Protein AF-A0A6J5CPF2-F1 (afdb_monomer_lite)

InterPro domains:
  IPR015034 Basophilic leukemia-expressed protein Bles03-like [PF08939] (6-82)
  IPR015034 Basophilic leukemia-expressed protein Bles03-like [PTHR31977] (6-95)
  IPR023398 Translation Initiation factor eIF- 4e-like [G3DSA:3.30.760.10] (4-99)
  IPR023398 Translation Initiation fa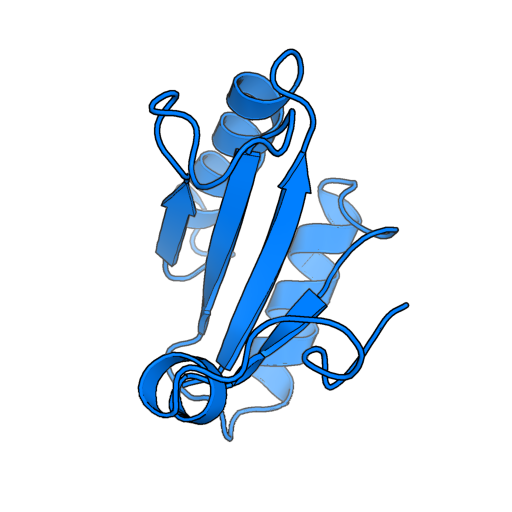ctor eIF- 4e-like [SSF55418] (6-98)

Foldseek 3Di:
DKKWKFWFAPVCQVVLVVLVVVCCVVVLAPDKDKDDPPDDPPDGTIIIIGDDPDPVPPVNVVSNQVSCVVSPRPQAIFMADVVCVVVVPDDDPRGPDHD

Structure (mmCIF, N/CA/C/O backbone):
data_AF-A0A6J5CPF2-F1
#
_entry.id   AF-A0A6J5CPF2-F1
#
loop_
_atom_site.group_PDB
_atom_site.id
_atom_site.type_symbol
_atom_site.label_atom_id
_atom_site.label_alt_id
_atom_site.label_comp_id
_atom_site.label_asym_id
_atom_site.label_entity_id
_atom_site.label_seq_id
_atom_site.pdbx_PDB_ins_code
_atom_site.Cartn_x
_atom_site.Cartn_y
_atom_site.Cartn_z
_atom_site.occupancy
_atom_site.B_iso_or_equiv
_atom_site.auth_seq_id
_atom_site.auth_comp_id
_atom_site.auth_asym_id
_atom_site.auth_atom_id
_atom_site.pdbx_PDB_model_num
ATOM 1 N N . MET A 1 1 ? -5.882 -15.002 0.592 1.00 55.62 1 MET A N 1
ATOM 2 C CA . MET A 1 1 ? -5.366 -13.653 0.888 1.00 55.62 1 MET A CA 1
ATOM 3 C C . MET A 1 1 ? -5.163 -12.940 -0.446 1.00 55.62 1 MET A C 1
ATOM 5 O O . MET A 1 1 ? -4.813 -13.585 -1.436 1.00 55.62 1 MET A O 1
ATOM 9 N N . ARG A 1 2 ? -5.628 -11.693 -0.535 1.00 64.94 2 ARG A N 1
ATOM 10 C CA . ARG A 1 2 ? -5.565 -10.850 -1.735 1.00 64.94 2 ARG A CA 1
ATOM 11 C C . ARG A 1 2 ? -4.740 -9.633 -1.354 1.00 64.94 2 ARG A C 1
ATOM 13 O O . ARG A 1 2 ? -4.979 -9.046 -0.301 1.00 64.94 2 ARG A O 1
ATOM 20 N N . GLN A 1 3 ? -3.792 -9.280 -2.207 1.00 71.81 3 GLN A N 1
ATOM 21 C CA . GLN A 1 3 ? -2.935 -8.120 -2.016 1.00 71.81 3 GLN A CA 1
ATOM 22 C C . GLN A 1 3 ? -3.220 -7.088 -3.105 1.00 71.81 3 GLN A C 1
ATOM 24 O O . GLN A 1 3 ? -3.323 -7.433 -4.288 1.00 71.81 3 GLN A O 1
ATOM 29 N N . ALA A 1 4 ? -3.365 -5.831 -2.690 1.00 78.44 4 ALA A N 1
ATOM 30 C CA . ALA A 1 4 ? -3.342 -4.691 -3.593 1.00 78.44 4 ALA A CA 1
ATOM 31 C C . ALA A 1 4 ? -1.882 -4.264 -3.764 1.00 78.44 4 ALA A C 1
ATOM 33 O O . ALA A 1 4 ? -1.204 -3.963 -2.782 1.00 78.44 4 ALA A O 1
ATOM 34 N N . CYS A 1 5 ? -1.388 -4.285 -4.997 1.00 81.75 5 CYS A N 1
ATOM 35 C CA . CYS A 1 5 ? -0.034 -3.876 -5.337 1.00 81.75 5 CYS A CA 1
ATOM 36 C C . CYS A 1 5 ? -0.075 -2.502 -5.998 1.00 81.75 5 CYS A C 1
ATOM 38 O O . CYS A 1 5 ? -0.766 -2.319 -7.000 1.00 81.75 5 CYS A O 1
ATOM 40 N N . ILE A 1 6 ? 0.687 -1.572 -5.436 1.00 84.00 6 ILE A N 1
ATOM 41 C CA . ILE A 1 6 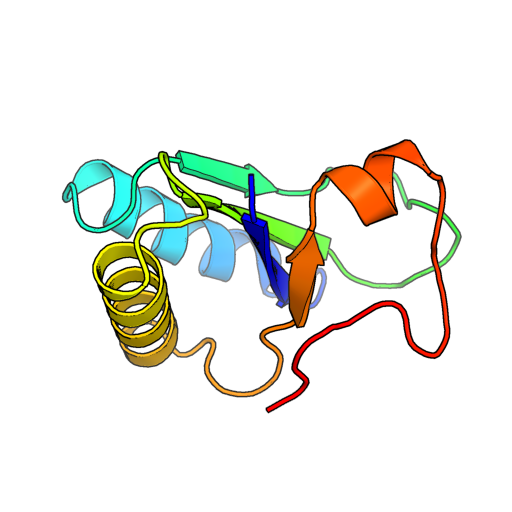? 0.914 -0.230 -5.961 1.00 84.00 6 ILE A CA 1
ATOM 42 C C . ILE A 1 6 ? 2.325 -0.217 -6.534 1.00 84.00 6 ILE A C 1
ATOM 44 O O . ILE A 1 6 ? 3.275 -0.582 -5.836 1.00 84.00 6 ILE A O 1
ATOM 48 N N . PHE A 1 7 ? 2.458 0.193 -7.789 1.00 83.25 7 PHE A N 1
ATOM 49 C CA . PHE A 1 7 ? 3.752 0.418 -8.417 1.00 83.25 7 PHE A CA 1
ATOM 50 C C . PHE A 1 7 ? 4.114 1.891 -8.285 1.00 83.25 7 PHE A C 1
ATOM 52 O O . PHE A 1 7 ? 3.296 2.768 -8.544 1.00 83.25 7 PHE A O 1
ATOM 59 N N . VAL A 1 8 ? 5.328 2.156 -7.815 1.00 84.06 8 VAL A N 1
ATOM 60 C CA . VAL A 1 8 ? 5.835 3.514 -7.615 1.00 84.06 8 VAL A CA 1
ATOM 61 C C . VAL A 1 8 ? 7.249 3.620 -8.157 1.00 84.06 8 VAL A C 1
ATOM 63 O O . VAL A 1 8 ? 8.009 2.645 -8.175 1.00 84.06 8 VAL A O 1
ATOM 66 N N . SER A 1 9 ? 7.608 4.808 -8.627 1.00 84.19 9 SER A N 1
ATOM 67 C CA . SER A 1 9 ? 8.975 5.097 -9.043 1.00 84.19 9 SER A CA 1
ATOM 68 C C . SER A 1 9 ? 9.918 5.056 -7.828 1.00 84.19 9 SER A C 1
ATOM 70 O O . SER A 1 9 ? 9.489 5.155 -6.678 1.00 84.19 9 SER A O 1
ATOM 72 N N . SER A 1 10 ? 11.224 4.921 -8.063 1.00 82.81 10 SER A N 1
ATOM 73 C CA . SER A 1 10 ? 12.212 4.984 -6.976 1.00 82.81 10 SER A CA 1
ATOM 74 C C . SER A 1 10 ? 12.365 6.375 -6.362 1.00 82.81 10 SER A C 1
ATOM 76 O O . SER A 1 10 ? 12.871 6.464 -5.252 1.00 82.81 10 SER A O 1
ATOM 78 N N . THR A 1 11 ? 11.947 7.444 -7.045 1.00 85.12 11 THR A N 1
ATOM 79 C CA . THR A 1 11 ? 11.992 8.805 -6.483 1.00 85.12 11 THR A CA 1
ATOM 80 C C . THR A 1 11 ? 10.824 9.071 -5.545 1.00 85.12 11 THR A C 1
ATOM 82 O O . THR A 1 11 ? 10.979 9.817 -4.585 1.00 85.12 11 THR A O 1
ATOM 85 N N . ASP A 1 12 ? 9.682 8.426 -5.791 1.00 87.75 12 ASP A N 1
ATOM 86 C CA . ASP A 1 12 ? 8.429 8.732 -5.094 1.00 87.75 12 ASP A CA 1
ATOM 87 C C . ASP A 1 12 ? 8.093 7.685 -4.018 1.00 87.75 12 ASP A C 1
ATOM 89 O O . ASP A 1 12 ? 7.100 7.820 -3.303 1.00 87.75 12 ASP A O 1
ATOM 93 N N . VAL A 1 13 ? 8.902 6.620 -3.897 1.00 88.44 13 VAL A N 1
ATOM 94 C CA . VAL A 1 13 ? 8.629 5.486 -2.998 1.00 88.44 13 VAL A CA 1
ATOM 95 C C . VAL A 1 13 ? 8.534 5.903 -1.534 1.00 88.44 13 VAL A C 1
ATOM 97 O O . VAL A 1 13 ? 7.647 5.416 -0.838 1.00 88.44 13 VAL A O 1
ATOM 100 N N . ASP A 1 14 ? 9.390 6.814 -1.071 1.00 90.75 14 ASP A N 1
ATOM 101 C CA . ASP A 1 14 ? 9.408 7.239 0.332 1.00 90.75 14 ASP A CA 1
ATOM 102 C C . ASP A 1 14 ? 8.171 8.078 0.677 1.00 90.75 14 ASP A C 1
ATOM 104 O O . ASP A 1 14 ? 7.536 7.865 1.712 1.00 90.75 14 ASP A O 1
ATOM 108 N N . GLU A 1 15 ? 7.765 8.981 -0.221 1.00 92.38 15 GLU A N 1
ATOM 109 C CA . GLU A 1 15 ? 6.529 9.754 -0.066 1.00 92.38 15 GLU A CA 1
ATOM 110 C C . GLU A 1 15 ? 5.302 8.833 -0.109 1.00 92.38 15 GLU A C 1
ATOM 112 O O . GLU A 1 15 ? 4.403 8.928 0.732 1.00 92.38 15 GLU A O 1
ATOM 117 N N . ALA A 1 16 ? 5.271 7.905 -1.068 1.00 91.62 16 ALA A N 1
ATOM 118 C CA . ALA A 1 16 ? 4.194 6.936 -1.193 1.00 91.62 16 ALA A CA 1
ATOM 119 C C . ALA A 1 16 ? 4.093 6.033 0.045 1.00 91.62 16 ALA A C 1
ATOM 121 O O . ALA A 1 16 ? 2.992 5.780 0.539 1.00 91.62 16 ALA A O 1
ATOM 122 N N . TRP A 1 17 ? 5.232 5.578 0.570 1.00 93.06 17 TRP A N 1
ATOM 123 C CA . TRP A 1 17 ? 5.290 4.780 1.786 1.00 93.06 17 TRP A CA 1
ATOM 124 C C . TRP A 1 17 ? 4.788 5.566 2.994 1.00 93.06 17 TRP A C 1
ATOM 126 O O . TRP A 1 17 ? 3.955 5.038 3.721 1.00 93.06 17 TRP A O 1
ATOM 136 N N . SER A 1 18 ? 5.195 6.830 3.150 1.00 94.56 18 SER A N 1
ATOM 137 C CA . SER A 1 18 ? 4.732 7.711 4.232 1.00 94.56 18 SER A CA 1
ATOM 138 C C . SER A 1 18 ? 3.202 7.864 4.257 1.00 94.56 18 SER A C 1
ATOM 140 O O . SER A 1 18 ? 2.567 7.761 5.308 1.00 94.56 18 SER A O 1
ATOM 142 N N . LYS A 1 19 ? 2.570 8.011 3.083 1.00 94.19 19 LYS A N 1
ATOM 143 C CA . LYS A 1 19 ? 1.099 8.049 2.961 1.00 94.19 19 LYS A CA 1
ATOM 144 C C . LYS A 1 19 ? 0.448 6.742 3.416 1.00 94.19 19 LYS A C 1
ATOM 146 O O . LYS A 1 19 ? -0.551 6.760 4.134 1.00 94.19 19 LYS A O 1
ATOM 151 N N . VAL A 1 20 ? 1.003 5.605 2.994 1.00 92.31 20 VAL A N 1
ATOM 152 C CA . VAL A 1 20 ? 0.470 4.279 3.341 1.00 92.31 20 VAL A CA 1
ATOM 153 C C . VAL A 1 20 ? 0.685 3.966 4.822 1.00 92.31 20 VAL A C 1
ATOM 155 O O . VAL A 1 20 ? -0.240 3.476 5.466 1.00 92.31 20 VAL A O 1
ATOM 158 N N . SER A 1 21 ? 1.857 4.270 5.384 1.00 93.38 21 SER A N 1
ATOM 159 C CA . SER A 1 21 ? 2.143 4.060 6.805 1.00 93.38 21 SER A CA 1
ATOM 160 C C . SER A 1 21 ? 1.257 4.935 7.685 1.00 93.38 21 SER A C 1
ATOM 162 O O . SER A 1 21 ? 0.656 4.414 8.618 1.00 93.38 21 SER A O 1
ATOM 164 N N . GLY A 1 22 ? 1.060 6.210 7.331 1.00 94.94 22 GLY A N 1
ATOM 165 C CA . GLY A 1 22 ? 0.128 7.085 8.046 1.00 94.94 22 GLY A CA 1
ATOM 166 C C . GLY A 1 22 ? -1.314 6.564 8.019 1.00 94.94 22 GLY A C 1
ATOM 167 O O . GLY A 1 22 ? -2.019 6.607 9.024 1.00 94.94 22 GLY A O 1
ATOM 168 N N . ALA A 1 23 ? -1.763 5.990 6.899 1.00 92.94 23 ALA A N 1
ATOM 169 C CA . ALA A 1 23 ? -3.082 5.357 6.824 1.00 92.94 23 ALA A CA 1
ATOM 170 C C . ALA A 1 23 ? -3.190 4.074 7.675 1.00 92.94 23 ALA A C 1
ATOM 172 O O . ALA A 1 23 ? -4.271 3.765 8.178 1.00 92.94 23 ALA A O 1
ATOM 173 N N . ILE A 1 24 ? -2.093 3.332 7.865 1.00 92.25 24 ILE A N 1
ATOM 174 C CA . ILE A 1 24 ? -2.044 2.192 8.797 1.00 92.25 24 ILE A CA 1
ATOM 175 C C . ILE A 1 24 ? -2.121 2.686 10.244 1.00 92.25 24 ILE A C 1
ATOM 177 O O . ILE A 1 24 ? -2.923 2.170 11.016 1.00 92.25 24 ILE A O 1
ATOM 181 N N . GLU A 1 25 ? -1.347 3.711 10.601 1.00 92.94 25 GLU A N 1
ATOM 182 C CA . GLU A 1 25 ? -1.351 4.314 11.942 1.00 92.94 25 GLU A CA 1
ATOM 183 C C . GLU A 1 25 ? -2.726 4.890 12.316 1.00 92.94 25 GLU A C 1
ATOM 185 O O . GLU A 1 25 ? -3.152 4.797 13.465 1.00 92.94 25 GLU A O 1
ATOM 190 N N . ASN A 1 26 ? -3.469 5.400 11.330 1.00 92.56 26 ASN A N 1
ATOM 191 C CA . ASN A 1 26 ? -4.842 5.883 11.491 1.00 92.56 26 ASN A CA 1
ATOM 192 C C . ASN A 1 26 ? -5.912 4.771 11.447 1.00 92.56 26 ASN A C 1
ATOM 194 O O . ASN A 1 26 ? -7.104 5.073 11.351 1.00 92.56 26 ASN A O 1
ATOM 198 N N . ASN A 1 27 ? -5.529 3.488 11.476 1.00 89.38 27 ASN A N 1
ATOM 199 C CA . ASN A 1 27 ? -6.428 2.330 11.358 1.00 89.38 27 ASN A CA 1
ATOM 200 C C . ASN A 1 27 ? -7.315 2.340 10.092 1.00 89.38 27 ASN A C 1
ATOM 202 O O . ASN A 1 27 ? -8.404 1.755 10.066 1.00 89.38 27 ASN A O 1
ATOM 206 N N . GLN A 1 28 ? -6.879 3.012 9.024 1.00 88.50 28 GLN A N 1
ATOM 207 C CA . GLN A 1 28 ? -7.576 3.018 7.735 1.00 88.50 28 GLN A CA 1
ATOM 208 C C . GLN A 1 28 ? -7.166 1.821 6.871 1.00 88.50 28 GLN A C 1
ATOM 210 O O . GLN A 1 28 ? -7.978 1.338 6.083 1.00 88.50 28 GLN A O 1
ATOM 215 N N . LEU A 1 29 ? -5.932 1.336 7.047 1.00 87.81 29 LEU A N 1
ATOM 216 C CA . LEU A 1 29 ? -5.371 0.139 6.419 1.00 87.81 29 LEU A CA 1
ATOM 217 C C . LEU A 1 29 ? -4.865 -0.833 7.494 1.00 87.81 29 LEU A C 1
ATOM 219 O O . LEU A 1 29 ? -4.490 -0.417 8.585 1.00 87.81 29 LEU A O 1
ATOM 223 N N . THR A 1 30 ? -4.828 -2.132 7.184 1.00 86.50 30 THR A N 1
ATOM 224 C CA . THR A 1 30 ? -4.418 -3.154 8.166 1.00 86.50 30 THR A CA 1
ATOM 225 C C . THR A 1 30 ? -2.904 -3.336 8.214 1.00 86.50 30 THR A C 1
ATOM 227 O O . THR A 1 30 ? -2.295 -3.242 9.275 1.00 86.50 30 THR A O 1
ATOM 230 N N . CYS A 1 31 ? -2.281 -3.645 7.076 1.00 87.75 31 CYS A N 1
ATOM 231 C CA . CYS A 1 31 ? -0.832 -3.777 6.986 1.00 87.75 31 CYS A CA 1
ATOM 232 C C . CYS A 1 31 ? -0.349 -3.645 5.542 1.00 87.75 31 CYS A C 1
ATOM 234 O O . CYS A 1 31 ? -1.080 -3.916 4.585 1.00 87.75 31 CYS A O 1
ATOM 236 N N . ALA A 1 32 ? 0.910 -3.245 5.385 1.00 90.31 32 ALA A N 1
ATOM 237 C CA . ALA A 1 32 ? 1.563 -3.145 4.092 1.00 90.31 32 ALA A CA 1
ATOM 238 C C . ALA A 1 32 ? 3.048 -3.499 4.194 1.00 90.31 32 ALA A C 1
ATOM 240 O O . ALA A 1 32 ? 3.637 -3.467 5.274 1.00 90.31 32 ALA A O 1
ATOM 241 N N . LYS A 1 33 ? 3.656 -3.824 3.054 1.00 90.19 33 LYS A N 1
ATOM 242 C CA . LYS A 1 33 ? 5.109 -3.955 2.910 1.00 90.19 33 LYS A CA 1
ATOM 243 C C . LYS A 1 33 ? 5.575 -3.266 1.635 1.00 90.19 33 LYS A C 1
ATOM 245 O O . LYS A 1 33 ? 4.865 -3.297 0.631 1.00 90.19 33 LYS A O 1
ATOM 250 N N . VAL A 1 34 ? 6.782 -2.721 1.658 1.00 90.00 34 VAL A N 1
ATOM 251 C CA . VAL A 1 34 ? 7.432 -2.101 0.499 1.00 90.00 34 VAL A CA 1
ATOM 252 C C . VAL A 1 34 ? 8.652 -2.919 0.079 1.00 90.00 34 VAL A C 1
ATOM 254 O O . VAL A 1 34 ? 9.350 -3.489 0.920 1.00 90.00 34 VAL A O 1
ATOM 257 N N . SER A 1 35 ? 8.891 -3.039 -1.226 1.00 85.50 35 SER A N 1
ATOM 258 C CA . SER A 1 35 ? 10.101 -3.681 -1.742 1.00 85.50 35 SER A CA 1
ATOM 259 C C . SER A 1 35 ? 11.341 -2.845 -1.435 1.00 85.50 35 SER A C 1
ATOM 261 O O . SER A 1 35 ? 11.349 -1.631 -1.642 1.00 85.50 35 SER A O 1
ATOM 263 N N . THR A 1 36 ? 12.413 -3.506 -1.006 1.00 78.50 36 THR A N 1
ATOM 264 C CA . THR A 1 36 ? 13.705 -2.860 -0.758 1.00 78.50 36 THR A CA 1
ATOM 265 C C . THR A 1 36 ? 14.374 -2.425 -2.065 1.00 78.50 36 THR A C 1
ATOM 267 O O . THR A 1 36 ? 14.025 -2.896 -3.146 1.00 78.50 36 THR A O 1
ATOM 270 N N . ALA A 1 37 ? 15.372 -1.542 -1.970 1.00 67.94 37 ALA A N 1
ATOM 271 C CA . ALA A 1 37 ? 16.147 -1.050 -3.116 1.00 67.94 37 ALA A CA 1
ATOM 272 C C . ALA A 1 37 ? 16.953 -2.139 -3.856 1.00 67.94 37 ALA A C 1
ATOM 274 O O . ALA A 1 37 ? 17.528 -1.880 -4.917 1.00 67.94 37 ALA A O 1
ATOM 275 N N . LEU A 1 38 ? 17.004 -3.366 -3.323 1.00 65.00 38 LEU A N 1
ATOM 276 C CA . LEU A 1 38 ? 17.626 -4.491 -4.003 1.00 65.00 38 LEU A CA 1
ATOM 277 C C . LEU A 1 38 ? 16.779 -4.849 -5.232 1.00 65.00 38 LEU A C 1
ATOM 279 O O . LEU A 1 38 ? 15.705 -5.436 -5.110 1.00 65.00 38 LEU A O 1
ATOM 283 N N . ARG A 1 39 ? 17.264 -4.457 -6.417 1.00 56.16 39 ARG A N 1
ATOM 284 C CA . ARG A 1 39 ? 16.556 -4.576 -7.702 1.00 56.16 39 ARG A CA 1
ATOM 285 C C . ARG A 1 39 ? 16.063 -6.007 -7.923 1.00 56.16 39 ARG A C 1
ATOM 287 O O . ARG A 1 39 ? 16.817 -6.874 -8.364 1.00 56.16 39 ARG A O 1
ATOM 294 N N . SER A 1 40 ? 14.779 -6.255 -7.684 1.00 51.09 40 SER A N 1
ATOM 295 C CA . SER A 1 40 ? 14.159 -7.514 -8.077 1.00 51.09 40 SER A CA 1
ATOM 296 C C . SER A 1 40 ? 13.985 -7.511 -9.599 1.00 51.09 40 SER A C 1
ATOM 298 O O . SER A 1 40 ? 13.128 -6.809 -10.134 1.00 51.09 40 SER A O 1
ATOM 300 N N . MET A 1 41 ? 14.808 -8.286 -10.305 1.00 54.03 41 MET A N 1
ATOM 301 C CA . MET A 1 41 ? 14.618 -8.621 -11.725 1.00 54.03 41 MET A CA 1
ATOM 302 C C . MET A 1 41 ? 14.556 -7.431 -12.702 1.00 54.03 41 MET A C 1
ATOM 304 O O . MET A 1 41 ? 13.711 -7.393 -13.593 1.00 54.03 41 MET A O 1
ATOM 308 N N . GLY A 1 42 ? 15.456 -6.452 -12.557 1.00 53.81 42 GLY A N 1
ATOM 309 C CA . GLY A 1 42 ? 15.718 -5.459 -13.612 1.00 53.81 42 GLY A CA 1
ATOM 310 C C . GLY A 1 42 ? 14.610 -4.430 -13.876 1.00 53.81 42 GLY A C 1
ATOM 311 O O . GLY A 1 42 ? 14.721 -3.667 -14.832 1.00 53.81 42 GLY A O 1
ATOM 312 N N . ARG A 1 43 ? 13.565 -4.367 -13.043 1.00 58.94 43 ARG A N 1
ATOM 313 C CA . ARG A 1 43 ? 12.551 -3.306 -13.106 1.00 58.94 43 ARG A CA 1
ATOM 314 C C . ARG A 1 43 ? 13.041 -2.068 -12.351 1.00 58.94 43 ARG A C 1
ATOM 316 O O . ARG A 1 43 ? 13.570 -2.188 -11.249 1.00 58.94 43 ARG A O 1
ATOM 323 N N . ASN A 1 44 ? 12.883 -0.891 -12.954 1.00 66.62 44 ASN A N 1
ATOM 324 C CA . ASN A 1 44 ? 13.101 0.386 -12.275 1.00 66.62 44 ASN A CA 1
ATOM 325 C C . ASN A 1 44 ? 11.804 0.757 -11.548 1.00 66.62 44 ASN A C 1
ATOM 327 O O . ASN A 1 44 ? 10.798 1.011 -12.205 1.00 66.62 44 ASN A O 1
ATOM 331 N N . GLY A 1 45 ? 11.818 0.732 -10.216 1.00 77.38 45 GLY A N 1
ATOM 332 C CA . GLY A 1 45 ? 10.665 1.061 -9.378 1.00 77.38 45 GLY A CA 1
ATOM 333 C C . GLY A 1 45 ? 10.526 0.141 -8.168 1.00 77.38 45 GLY A C 1
ATOM 334 O O . GLY A 1 45 ? 11.223 -0.867 -8.043 1.00 77.38 45 GLY A O 1
ATOM 335 N N . HIS A 1 46 ? 9.605 0.503 -7.283 1.00 83.44 46 HIS A N 1
ATOM 336 C CA . HIS A 1 46 ? 9.258 -0.245 -6.084 1.00 83.44 46 HIS A CA 1
ATOM 337 C C . HIS A 1 46 ? 7.800 -0.687 -6.148 1.00 83.44 46 HIS A C 1
ATOM 339 O O . HIS A 1 46 ? 6.973 -0.112 -6.857 1.00 83.44 46 HIS A O 1
ATOM 345 N N . VAL A 1 47 ? 7.487 -1.731 -5.389 1.00 84.44 47 VAL A N 1
ATOM 346 C CA . VAL A 1 47 ? 6.118 -2.182 -5.177 1.00 84.44 47 VAL A CA 1
ATOM 347 C C . VAL A 1 47 ? 5.767 -2.056 -3.703 1.00 84.44 47 VAL A C 1
ATOM 349 O O . VAL A 1 47 ? 6.498 -2.535 -2.833 1.00 84.44 47 VAL A O 1
ATOM 352 N N . ILE A 1 48 ? 4.626 -1.435 -3.426 1.00 88.69 48 ILE A N 1
ATOM 353 C CA . ILE A 1 48 ? 3.995 -1.440 -2.108 1.00 88.69 48 ILE A CA 1
ATOM 354 C C . ILE A 1 48 ? 2.831 -2.427 -2.175 1.00 88.69 48 ILE A C 1
ATOM 356 O O . ILE A 1 48 ? 1.942 -2.298 -3.011 1.00 88.69 48 ILE A O 1
ATOM 360 N N . CYS A 1 49 ? 2.851 -3.446 -1.322 1.00 87.12 49 CYS A N 1
ATOM 361 C CA . CYS A 1 49 ? 1.783 -4.435 -1.212 1.00 87.12 49 CYS A CA 1
ATOM 362 C C . CYS A 1 49 ? 0.978 -4.160 0.055 1.00 87.12 49 CYS A C 1
ATOM 364 O O . CYS A 1 49 ? 1.528 -4.261 1.151 1.00 87.12 49 CYS A O 1
ATOM 366 N N . VAL A 1 50 ? -0.308 -3.861 -0.099 1.00 87.88 50 VAL A N 1
ATOM 367 C CA . VAL A 1 50 ? -1.263 -3.684 0.998 1.00 87.88 50 VAL A CA 1
ATOM 368 C C . VAL A 1 50 ? -2.086 -4.955 1.148 1.00 87.88 50 VAL A C 1
ATOM 370 O O . VAL A 1 50 ? -2.592 -5.509 0.166 1.00 87.88 50 VAL A O 1
ATOM 373 N N . TYR A 1 51 ? -2.203 -5.423 2.384 1.00 83.50 51 TYR A N 1
ATOM 374 C CA . TYR A 1 51 ? -2.876 -6.665 2.722 1.00 83.50 51 TYR A CA 1
ATOM 375 C C . TYR A 1 51 ? -4.188 -6.399 3.451 1.00 83.50 51 TYR A C 1
ATOM 377 O O . TYR A 1 51 ? -4.279 -5.544 4.331 1.00 83.50 51 TYR A O 1
ATOM 385 N N . THR A 1 52 ? -5.188 -7.195 3.089 1.00 79.00 52 THR A N 1
ATOM 386 C CA . THR A 1 52 ? -6.478 -7.291 3.778 1.00 79.00 52 THR A CA 1
ATOM 387 C C . THR A 1 52 ? -6.513 -8.580 4.587 1.00 79.00 52 THR A C 1
ATOM 389 O O . THR A 1 52 ? -5.887 -9.580 4.210 1.00 79.00 52 THR A O 1
ATOM 392 N N . ARG A 1 53 ? -7.203 -8.558 5.731 1.00 73.31 53 ARG A N 1
ATOM 393 C CA . ARG A 1 53 ? -7.232 -9.700 6.659 1.00 73.31 53 ARG A CA 1
ATOM 394 C C . ARG A 1 53 ? -8.020 -10.873 6.073 1.00 73.31 53 ARG A C 1
ATOM 396 O O . ARG A 1 53 ? -7.602 -12.021 6.220 1.00 73.31 53 ARG A O 1
ATOM 403 N N . ASP A 1 54 ? -9.111 -10.580 5.372 1.00 74.25 54 ASP A N 1
ATOM 404 C CA . ASP A 1 54 ? -9.935 -11.568 4.686 1.00 74.25 54 ASP A CA 1
ATOM 405 C C . ASP A 1 54 ? -10.109 -11.191 3.210 1.00 74.25 54 ASP A C 1
ATOM 407 O O . ASP A 1 54 ? -10.506 -10.090 2.852 1.00 74.25 54 ASP A O 1
ATOM 411 N N . TRP A 1 55 ? -9.805 -12.137 2.328 1.00 66.25 55 TRP A N 1
ATOM 412 C CA . TRP A 1 55 ? -9.897 -11.950 0.882 1.00 66.25 55 TRP A CA 1
ATOM 413 C C . TRP A 1 55 ? -11.309 -12.166 0.329 1.00 66.25 55 TRP A C 1
ATOM 415 O O . TRP A 1 55 ? -11.569 -11.814 -0.828 1.00 66.25 55 TRP A O 1
ATOM 425 N N . THR A 1 56 ? -12.182 -12.803 1.112 1.00 69.19 56 THR A N 1
ATOM 426 C CA . THR A 1 56 ? -13.601 -12.982 0.796 1.00 69.19 56 THR A CA 1
ATOM 427 C C . THR A 1 56 ? -14.419 -11.750 1.172 1.00 69.19 56 THR A C 1
ATOM 429 O O . THR A 1 56 ? -15.475 -11.524 0.575 1.00 69.19 56 THR A O 1
ATOM 432 N N . ASP A 1 57 ? -13.888 -10.909 2.066 1.00 79.69 57 ASP A N 1
ATOM 433 C CA . ASP A 1 57 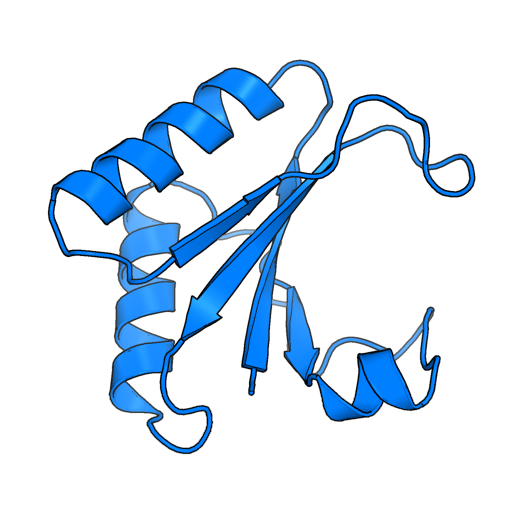? -14.489 -9.641 2.451 1.00 79.69 57 ASP A CA 1
ATOM 434 C C . ASP A 1 57 ? -14.320 -8.598 1.338 1.00 79.69 57 ASP A C 1
ATOM 436 O O . ASP A 1 57 ? -13.315 -7.898 1.196 1.00 79.69 57 ASP A O 1
ATOM 440 N N . ARG A 1 58 ? -15.349 -8.506 0.497 1.00 76.44 58 ARG A N 1
ATOM 441 C CA . ARG A 1 58 ? -15.395 -7.517 -0.581 1.00 76.44 58 ARG A CA 1
ATOM 442 C C . ARG A 1 58 ? -15.519 -6.091 -0.049 1.00 76.44 58 ARG A C 1
ATOM 444 O O . ARG A 1 58 ? -15.092 -5.182 -0.754 1.00 76.44 58 ARG A O 1
ATOM 451 N N . GLN A 1 59 ? -16.088 -5.886 1.140 1.00 80.81 59 GLN A N 1
ATOM 452 C CA . GLN A 1 59 ? -16.231 -4.551 1.718 1.00 80.81 59 GLN A CA 1
ATOM 453 C C . GLN A 1 59 ? -14.871 -4.022 2.169 1.00 80.81 59 GLN A C 1
ATOM 455 O O . GLN A 1 59 ? -14.527 -2.896 1.819 1.00 80.81 59 GLN A O 1
ATOM 460 N N . ASP A 1 60 ? -14.057 -4.847 2.835 1.00 81.44 60 ASP A N 1
ATOM 461 C CA . ASP A 1 60 ? -12.691 -4.472 3.230 1.00 81.44 60 ASP A CA 1
ATOM 462 C C . ASP A 1 60 ? -11.803 -4.173 2.009 1.00 81.44 60 ASP A C 1
ATOM 464 O O . ASP A 1 60 ? -11.054 -3.193 1.982 1.00 81.44 60 ASP A O 1
ATOM 468 N N . LEU A 1 61 ? -11.954 -4.952 0.930 1.00 77.50 61 LEU A N 1
ATOM 469 C CA . LEU A 1 61 ? -11.259 -4.700 -0.338 1.00 77.50 61 LEU A CA 1
ATOM 470 C C . LEU A 1 61 ? -11.672 -3.370 -0.987 1.00 77.50 61 LEU A C 1
ATOM 472 O O . LEU A 1 61 ? -10.809 -2.650 -1.496 1.00 77.50 61 LEU A O 1
ATOM 476 N N . MET A 1 62 ? -12.968 -3.046 -0.981 1.00 81.31 62 MET A N 1
ATOM 477 C CA . MET A 1 62 ? -13.482 -1.787 -1.533 1.00 81.31 62 MET A CA 1
ATOM 478 C C . MET A 1 62 ? -13.066 -0.591 -0.675 1.00 81.31 62 MET A C 1
ATOM 480 O O . MET A 1 62 ? -12.557 0.384 -1.217 1.00 81.31 62 MET A O 1
ATOM 484 N N . ARG A 1 63 ? -13.153 -0.702 0.654 1.00 86.50 63 ARG A N 1
ATOM 485 C CA . ARG A 1 63 ? -12.660 0.316 1.591 1.00 86.50 63 ARG A CA 1
ATOM 486 C C . ARG A 1 63 ? -11.167 0.571 1.402 1.00 86.50 63 ARG A C 1
ATOM 488 O O . ARG A 1 63 ? -10.744 1.716 1.285 1.00 86.50 63 ARG A O 1
ATOM 495 N N . THR A 1 64 ? -10.364 -0.490 1.319 1.00 85.88 64 THR A N 1
ATOM 496 C CA . THR A 1 64 ? -8.922 -0.383 1.053 1.00 85.88 64 THR A CA 1
ATOM 497 C C . THR A 1 64 ? -8.668 0.347 -0.264 1.00 85.88 64 THR A C 1
ATOM 499 O O . THR A 1 64 ? -7.812 1.226 -0.330 1.00 85.88 64 THR A O 1
ATOM 502 N N . ARG A 1 65 ? -9.437 0.030 -1.313 1.00 84.00 65 ARG A N 1
ATOM 503 C CA . ARG A 1 65 ? -9.348 0.719 -2.604 1.00 84.00 65 ARG A CA 1
ATOM 504 C C . ARG A 1 65 ? -9.658 2.210 -2.480 1.00 84.00 65 ARG A C 1
ATOM 506 O O . ARG A 1 65 ? -8.905 3.014 -3.015 1.00 84.00 65 ARG A O 1
ATOM 513 N N . GLU A 1 66 ? -10.742 2.571 -1.803 1.00 88.12 66 GLU A N 1
ATOM 514 C CA . GLU A 1 66 ? -11.161 3.965 -1.612 1.00 88.12 66 GLU A CA 1
ATOM 515 C C . GLU A 1 66 ? -10.113 4.766 -0.838 1.00 88.12 66 GLU A C 1
ATOM 517 O O . GLU A 1 66 ? -9.744 5.863 -1.256 1.00 88.12 66 GLU A O 1
ATOM 522 N N . VAL A 1 67 ? -9.555 4.187 0.230 1.00 90.31 67 VAL A N 1
ATOM 523 C CA . VAL A 1 67 ? -8.453 4.798 0.983 1.00 90.31 67 VAL A CA 1
ATOM 524 C C . VAL A 1 67 ? -7.253 5.023 0.065 1.00 90.31 67 VAL A C 1
ATOM 526 O O . VAL A 1 67 ? -6.764 6.145 -0.038 1.00 90.31 67 VAL A O 1
ATOM 529 N N . LEU A 1 68 ? -6.823 4.009 -0.688 1.00 88.06 68 LEU A N 1
ATOM 530 C CA . LEU A 1 68 ? -5.703 4.148 -1.624 1.00 88.06 68 LEU A CA 1
ATOM 531 C C . LEU A 1 68 ? -5.969 5.190 -2.720 1.00 88.06 68 LEU A C 1
ATOM 533 O O . LEU A 1 68 ? -5.063 5.935 -3.091 1.00 88.06 68 LEU A O 1
ATOM 537 N N . GLN A 1 69 ? -7.206 5.298 -3.204 1.00 87.12 69 GLN A N 1
ATOM 538 C CA . GLN A 1 69 ? -7.602 6.338 -4.152 1.00 87.12 69 GLN A CA 1
ATOM 539 C C . GLN A 1 69 ? -7.556 7.736 -3.529 1.00 87.12 69 GLN A C 1
ATOM 541 O O . GLN A 1 69 ? -7.018 8.642 -4.160 1.00 87.12 69 GLN A O 1
ATOM 546 N N . SER A 1 70 ? -8.036 7.908 -2.293 1.00 89.75 70 SER A N 1
ATOM 547 C CA . SER A 1 70 ? -7.955 9.192 -1.578 1.00 89.75 70 SER A CA 1
ATOM 548 C C . SER A 1 70 ? -6.516 9.641 -1.304 1.00 89.75 70 SER A C 1
ATOM 550 O O . SER A 1 70 ? -6.246 10.836 -1.249 1.00 89.75 70 SER A O 1
ATOM 552 N N . LEU A 1 71 ? -5.579 8.691 -1.205 1.00 88.38 71 LEU A N 1
ATOM 553 C CA . LEU A 1 71 ? -4.143 8.954 -1.071 1.00 88.38 71 LEU A CA 1
ATOM 554 C C . LEU A 1 71 ? -3.451 9.235 -2.420 1.00 88.38 71 LEU A C 1
ATOM 556 O O . LEU A 1 71 ? -2.275 9.596 -2.442 1.00 88.38 71 LEU A O 1
ATOM 560 N N . GLY A 1 72 ? -4.169 9.086 -3.541 1.00 87.44 72 GLY A N 1
ATOM 561 C CA . GLY A 1 72 ? -3.694 9.393 -4.893 1.00 87.44 72 GLY A CA 1
ATOM 562 C C . GLY A 1 72 ? -3.242 8.190 -5.731 1.00 87.44 72 GLY A C 1
ATOM 563 O O . GLY A 1 72 ? -2.795 8.376 -6.860 1.00 87.44 72 GLY A O 1
ATOM 564 N N . PHE A 1 73 ? -3.394 6.951 -5.253 1.00 83.31 73 PHE A N 1
ATOM 565 C CA . PHE A 1 73 ? -2.882 5.742 -5.926 1.0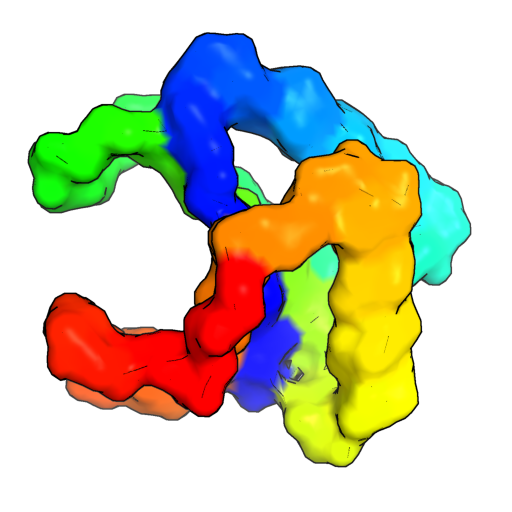0 83.31 73 PHE A CA 1
ATOM 566 C C . PHE A 1 73 ? -3.834 5.142 -6.980 1.00 83.31 73 PHE A C 1
ATOM 568 O O . PHE A 1 73 ? -3.822 3.942 -7.233 1.00 83.31 73 PHE A O 1
ATOM 575 N N . ALA A 1 74 ? -4.691 5.948 -7.611 1.00 65.12 74 ALA A N 1
ATOM 576 C CA . ALA A 1 74 ? -5.843 5.452 -8.370 1.00 65.12 74 ALA A CA 1
ATOM 577 C C . ALA A 1 74 ? -5.536 4.766 -9.723 1.00 65.12 74 ALA A C 1
ATOM 579 O O . ALA A 1 74 ? -6.404 4.052 -10.219 1.00 65.12 74 ALA A O 1
ATOM 580 N N . LYS A 1 75 ? -4.357 4.987 -10.326 1.00 57.88 75 LYS A N 1
ATOM 581 C CA . LYS A 1 75 ? -4.072 4.641 -11.738 1.00 57.88 75 LYS A CA 1
ATOM 582 C C . LYS A 1 75 ? -3.326 3.321 -11.984 1.00 57.88 75 LYS A C 1
ATOM 584 O O . LYS A 1 75 ? -3.249 2.898 -13.127 1.00 57.88 75 LYS A O 1
ATOM 589 N N . GLU A 1 76 ? -2.753 2.685 -10.960 1.00 61.78 76 GLU A N 1
ATOM 590 C CA . GLU A 1 76 ? -1.929 1.471 -11.136 1.00 61.78 76 GLU A CA 1
ATOM 591 C C . GLU A 1 76 ? -2.128 0.456 -9.998 1.00 61.78 76 GLU A C 1
ATOM 593 O O . GLU A 1 76 ? -1.175 -0.101 -9.450 1.00 61.78 76 GLU A O 1
ATOM 598 N N . LEU A 1 77 ? -3.383 0.205 -9.612 1.00 67.75 77 LEU A N 1
ATOM 599 C CA . LEU A 1 77 ? -3.696 -0.824 -8.616 1.00 67.75 77 LEU A CA 1
ATOM 600 C C . LEU A 1 77 ? -3.819 -2.191 -9.288 1.00 67.75 77 LEU A C 1
ATOM 602 O O . LEU A 1 77 ? -4.810 -2.491 -9.954 1.00 67.75 77 LEU A O 1
ATOM 606 N N . GLY A 1 78 ? -2.817 -3.041 -9.075 1.00 67.94 78 GLY A N 1
ATOM 607 C CA . GLY A 1 78 ? -2.866 -4.447 -9.457 1.00 67.94 78 GLY A CA 1
ATOM 608 C C . GLY A 1 78 ? -3.363 -5.310 -8.301 1.00 67.94 78 GLY A C 1
ATOM 609 O O . GLY A 1 78 ? -2.724 -5.368 -7.252 1.00 67.94 78 GLY A O 1
ATOM 610 N N . TYR A 1 79 ? -4.464 -6.039 -8.485 1.00 67.75 79 TYR A N 1
ATOM 611 C CA . TYR A 1 79 ? -4.898 -7.046 -7.508 1.00 67.75 79 TYR A CA 1
ATOM 612 C C . TYR A 1 79 ? -4.352 -8.424 -7.873 1.00 67.75 79 TYR A C 1
ATOM 614 O O . TYR A 1 79 ? -4.713 -8.987 -8.913 1.00 67.75 79 TYR A O 1
ATOM 622 N N . LYS A 1 80 ? -3.513 -8.982 -6.993 1.00 70.50 80 LYS A N 1
ATOM 623 C CA . LYS A 1 80 ? -2.962 -10.336 -7.129 1.00 70.50 80 LYS A CA 1
ATOM 624 C C . LYS A 1 80 ? -3.434 -11.226 -5.985 1.00 70.50 80 LYS A C 1
ATOM 626 O O . LYS A 1 80 ? -3.499 -10.796 -4.831 1.00 70.50 80 LYS A O 1
ATOM 631 N N . ARG A 1 81 ? -3.788 -12.477 -6.293 1.00 67.56 81 ARG A N 1
ATOM 632 C CA . ARG A 1 81 ? -4.117 -13.468 -5.261 1.00 67.56 81 ARG A CA 1
ATOM 633 C C . ARG A 1 81 ? -2.832 -14.106 -4.752 1.00 67.56 81 ARG A C 1
ATOM 635 O O . ARG A 1 81 ? -1.950 -14.449 -5.536 1.00 67.56 81 ARG A O 1
ATOM 642 N N . ASP A 1 82 ? -2.779 -14.389 -3.459 1.00 68.06 82 ASP A N 1
ATOM 643 C CA . ASP A 1 82 ? -1.638 -15.085 -2.860 1.00 68.06 82 ASP A CA 1
ATOM 644 C C . ASP A 1 82 ? -1.401 -16.468 -3.478 1.00 68.06 82 ASP A C 1
ATOM 646 O O . ASP A 1 82 ? -0.259 -16.910 -3.568 1.00 68.06 82 ASP A O 1
ATOM 650 N N . ILE A 1 83 ? -2.459 -17.141 -3.952 1.00 68.56 83 ILE A N 1
ATOM 651 C CA . ILE A 1 83 ? -2.324 -18.428 -4.645 1.00 68.56 83 ILE A CA 1
ATOM 652 C C . ILE A 1 83 ? -1.573 -18.289 -5.974 1.00 68.56 83 ILE A C 1
ATOM 654 O O . ILE A 1 83 ? -0.778 -19.161 -6.305 1.00 68.56 83 ILE A O 1
ATOM 658 N N . ASP A 1 84 ? -1.740 -17.171 -6.685 1.00 71.31 84 ASP A N 1
ATOM 659 C CA . ASP A 1 84 ? -1.006 -16.897 -7.923 1.00 71.31 84 ASP A CA 1
ATOM 660 C C . ASP A 1 84 ? 0.477 -16.637 -7.604 1.00 71.31 84 ASP A C 1
ATOM 662 O O . ASP A 1 84 ? 1.365 -17.153 -8.281 1.00 71.31 84 ASP A O 1
ATOM 666 N N . THR A 1 85 ? 0.762 -15.923 -6.506 1.00 66.81 85 THR A N 1
ATOM 667 C CA . THR A 1 85 ? 2.129 -15.744 -5.981 1.00 66.81 85 THR A CA 1
ATOM 668 C C . THR A 1 85 ? 2.758 -17.081 -5.572 1.00 66.81 85 THR A C 1
ATOM 670 O O . THR A 1 85 ? 3.900 -17.365 -5.940 1.00 66.81 85 THR A O 1
ATOM 673 N N . ARG A 1 86 ? 2.013 -17.940 -4.861 1.00 71.94 86 ARG A N 1
ATOM 674 C CA . ARG A 1 86 ? 2.474 -19.265 -4.410 1.00 71.94 86 ARG A CA 1
ATOM 675 C C . ARG A 1 86 ? 2.723 -20.219 -5.578 1.00 71.94 86 ARG A C 1
ATOM 677 O O . ARG A 1 86 ? 3.706 -20.953 -5.558 1.00 71.94 86 ARG A O 1
ATOM 684 N N . ASN A 1 87 ? 1.894 -20.143 -6.615 1.00 76.31 87 ASN A N 1
ATOM 685 C CA . ASN A 1 87 ? 2.029 -20.923 -7.846 1.00 76.31 87 ASN A CA 1
ATOM 686 C C . ASN A 1 87 ? 3.065 -20.339 -8.820 1.00 76.31 87 ASN A C 1
ATOM 688 O O . ASN A 1 87 ? 3.193 -20.828 -9.939 1.00 76.31 87 ASN A O 1
ATOM 692 N N . ARG A 1 88 ? 3.811 -19.304 -8.404 1.00 69.56 88 ARG A N 1
ATOM 693 C CA . ARG A 1 88 ? 4.821 -18.605 -9.210 1.00 69.56 88 ARG A CA 1
ATOM 694 C C . ARG A 1 88 ? 4.287 -18.069 -10.543 1.00 69.56 88 ARG A C 1
ATOM 696 O O . ARG A 1 88 ? 5.029 -17.967 -11.516 1.00 69.56 88 ARG A O 1
ATOM 703 N N . ILE A 1 89 ? 3.011 -17.698 -10.577 1.00 68.06 89 ILE A N 1
ATOM 704 C CA . ILE A 1 89 ? 2.401 -17.048 -11.732 1.00 68.06 89 ILE A CA 1
ATOM 705 C C . ILE A 1 89 ? 2.839 -15.583 -11.700 1.00 68.06 89 ILE A C 1
ATOM 707 O O . ILE A 1 89 ? 2.423 -14.821 -10.825 1.00 68.06 89 ILE A O 1
ATOM 711 N N . TYR A 1 90 ? 3.718 -15.213 -12.628 1.00 66.56 90 TYR A N 1
ATOM 712 C CA . TYR A 1 90 ? 4.232 -13.857 -12.819 1.00 66.56 90 TYR A CA 1
ATOM 713 C C . TYR A 1 90 ? 4.208 -13.522 -14.317 1.00 66.56 90 TYR A C 1
ATOM 715 O O . TYR A 1 90 ? 4.541 -14.383 -15.129 1.00 66.56 90 TYR A O 1
ATOM 723 N N . GLY A 1 91 ? 3.846 -12.294 -14.700 1.00 62.69 91 GLY A N 1
ATOM 724 C CA . GLY A 1 91 ? 3.896 -11.844 -16.099 1.00 62.69 91 GLY A CA 1
ATOM 725 C C . GLY A 1 91 ? 2.561 -11.381 -16.696 1.00 62.69 91 GLY A C 1
ATOM 726 O O . GLY A 1 91 ? 1.694 -10.835 -16.016 1.00 62.69 91 GLY A O 1
ATOM 727 N N . PHE A 1 92 ? 2.422 -11.507 -18.018 1.00 45.84 92 PHE A N 1
ATOM 728 C CA . PHE A 1 92 ? 1.249 -11.021 -18.752 1.00 45.84 92 PHE A CA 1
ATOM 729 C C . PHE A 1 92 ? 0.009 -11.863 -18.386 1.00 45.84 92 PHE A C 1
ATOM 731 O O . PHE A 1 92 ? 0.022 -13.075 -18.564 1.00 45.84 92 PHE A O 1
ATOM 738 N N . GLY A 1 93 ? -1.038 -11.232 -17.834 1.00 57.78 93 GLY A N 1
ATOM 739 C CA . GLY A 1 93 ? -2.244 -11.916 -17.324 1.00 57.78 93 GLY A CA 1
ATOM 740 C C . GLY A 1 93 ? -2.240 -12.247 -15.821 1.00 57.78 93 GLY A C 1
ATOM 741 O O . GLY A 1 93 ? -3.194 -12.829 -15.322 1.00 57.78 93 GLY A O 1
ATOM 742 N N . GLU A 1 94 ? -1.199 -11.848 -15.084 1.00 60.50 94 GLU A N 1
ATOM 743 C CA . GLU A 1 94 ? -1.045 -12.070 -13.631 1.00 60.50 94 GLU A CA 1
ATOM 744 C C . GLU A 1 94 ? -2.063 -11.311 -12.757 1.00 60.50 94 GLU A C 1
ATOM 746 O O . GLU A 1 94 ? -2.296 -11.671 -11.602 1.00 60.50 94 GLU A O 1
ATOM 751 N N . TRP A 1 95 ? -2.655 -10.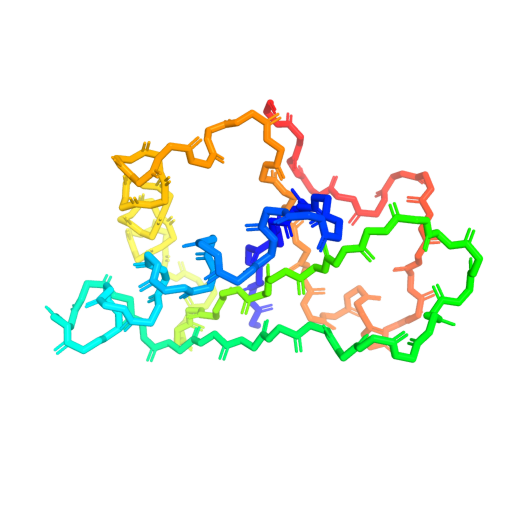244 -13.290 1.00 60.53 95 TRP A N 1
ATOM 752 C CA . TRP A 1 95 ? -3.473 -9.302 -12.531 1.00 60.53 95 TRP A CA 1
ATOM 753 C C . TRP A 1 95 ? -4.946 -9.542 -12.816 1.00 60.53 95 TRP A C 1
ATOM 755 O O . TR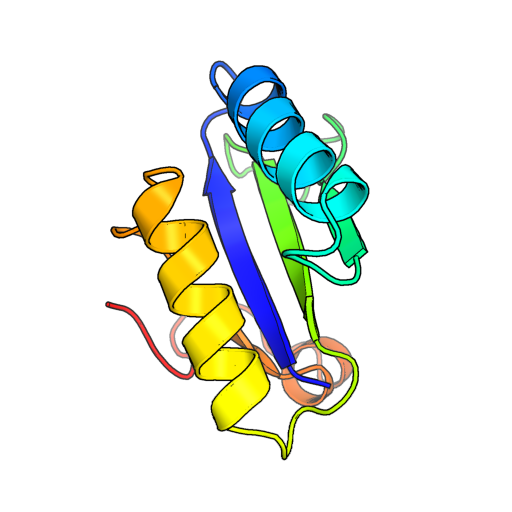P A 1 95 ? -5.382 -9.453 -13.962 1.00 60.53 95 TRP A O 1
ATOM 765 N N . TYR A 1 96 ? -5.714 -9.811 -11.762 1.00 50.34 96 TYR A N 1
ATOM 766 C CA . TYR A 1 96 ? -7.147 -10.085 -11.878 1.00 50.34 96 TYR A CA 1
ATOM 767 C C . TYR A 1 96 ? -7.947 -8.828 -12.263 1.00 50.34 96 TYR A C 1
ATOM 769 O O . TYR A 1 96 ? -9.010 -8.932 -12.867 1.00 50.34 96 TYR A O 1
ATOM 777 N N . LEU A 1 97 ? -7.422 -7.641 -11.937 1.00 50.34 97 LEU A N 1
ATOM 778 C CA . LEU A 1 97 ? -7.966 -6.331 -12.294 1.00 50.34 97 LEU A CA 1
ATOM 779 C C . LEU A 1 97 ? -6.801 -5.375 -12.587 1.00 50.34 97 LEU A C 1
ATOM 781 O O . LEU A 1 97 ? -5.892 -5.246 -11.763 1.00 50.34 97 LEU A O 1
ATOM 785 N N . ARG A 1 98 ? -6.847 -4.722 -13.752 1.00 47.22 98 ARG A N 1
ATOM 786 C CA . ARG A 1 98 ? -6.113 -3.489 -14.066 1.00 47.22 98 ARG A CA 1
ATOM 787 C C . ARG A 1 98 ? -7.177 -2.410 -14.258 1.00 47.22 98 ARG A C 1
ATOM 789 O O . ARG A 1 98 ? -8.086 -2.627 -15.058 1.00 47.22 98 ARG A O 1
ATOM 796 N N . ALA A 1 99 ? -7.113 -1.337 -13.480 1.00 46.66 99 ALA A N 1
ATOM 797 C CA . ALA A 1 99 ? -7.962 -0.157 -13.635 1.00 46.66 99 ALA A CA 1
ATOM 798 C C . ALA A 1 99 ? -7.115 0.986 -14.188 1.00 46.66 99 ALA A C 1
ATOM 800 O O . ALA A 1 99 ? -5.946 1.063 -13.753 1.00 46.66 99 ALA A O 1
#

Organism: NCBI:txid252970

Sequence (99 aa):
MRQACIFVSSTDVDEAWSKVSGAIENNQLTCAKVSTALRSMGRNGHVICVYTRDWTDRQDLMRTREVLQSLGFAKELGYKRDIDTRNRIYGFGEWYLRA

pLDDT: mean 76.91, std 13.29, range [45.84, 94.94]

Radius of gyration: 13.05 Å; chains: 1; bounding box: 34×31×31 Å

Secondary structure (DSSP, 8-state):
-EEEEEEE-TTTHHHHHHHHHHHHHTTSSSEEEE--SS-STT-SSEEEEEE-S-SS-HHHHHHHHHHHHHTT-TT-EEEEEHHHHHTT--STT--S---